Protein AF-A0A927BCU9-F1 (afdb_monomer_lite)

Structure (mmCIF, N/CA/C/O backbone):
data_AF-A0A927BCU9-F1
#
_entry.id   AF-A0A927BCU9-F1
#
loop_
_atom_site.group_PDB
_atom_site.id
_atom_site.type_symbol
_atom_site.label_atom_id
_atom_site.label_alt_id
_atom_site.label_comp_id
_atom_site.label_asym_id
_atom_site.label_entity_id
_atom_site.label_seq_id
_atom_site.pdbx_PDB_ins_code
_atom_site.Cartn_x
_atom_site.Cartn_y
_atom_site.Cartn_z
_atom_site.occupancy
_atom_site.B_iso_or_equiv
_atom_site.auth_seq_id
_atom_site.auth_comp_id
_atom_site.auth_asym_id
_atom_site.auth_atom_id
_atom_site.pdbx_PDB_model_num
ATOM 1 N N . MET A 1 1 ? -0.014 19.318 14.179 1.00 38.59 1 MET A N 1
ATOM 2 C CA . MET A 1 1 ? -0.384 18.420 13.065 1.00 38.59 1 MET A CA 1
ATOM 3 C C . MET A 1 1 ? 0.786 17.475 12.881 1.00 38.59 1 MET A C 1
ATOM 5 O O . MET A 1 1 ? 1.854 17.949 12.521 1.00 38.59 1 MET A O 1
ATOM 9 N N . GLY A 1 2 ? 0.649 16.215 13.302 1.00 42.84 2 GLY A N 1
ATOM 10 C CA . GLY A 1 2 ? 1.748 15.248 13.223 1.00 42.84 2 GLY A CA 1
ATOM 11 C C . GLY A 1 2 ? 2.141 15.015 11.767 1.00 42.84 2 GLY A C 1
ATOM 12 O O . GLY A 1 2 ? 1.270 15.028 10.897 1.00 42.84 2 GLY A O 1
ATOM 13 N N . ASN A 1 3 ? 3.435 14.844 11.498 1.00 51.56 3 ASN A N 1
ATOM 14 C CA . ASN A 1 3 ? 3.901 14.417 10.182 1.00 51.56 3 ASN A CA 1
ATOM 15 C C . ASN A 1 3 ? 3.236 13.074 9.855 1.00 51.56 3 ASN A C 1
ATOM 17 O O . ASN A 1 3 ? 3.597 12.048 10.426 1.00 51.56 3 ASN A O 1
ATOM 21 N N . LEU A 1 4 ? 2.237 13.089 8.970 1.00 67.50 4 LEU A N 1
ATOM 22 C CA . LEU A 1 4 ? 1.672 11.876 8.390 1.00 67.50 4 LEU A CA 1
ATOM 23 C C . LEU A 1 4 ? 2.765 11.224 7.542 1.00 67.50 4 LEU A C 1
ATOM 25 O O . LEU A 1 4 ? 3.082 11.712 6.457 1.00 67.50 4 LEU A O 1
ATOM 29 N N . ASN A 1 5 ? 3.360 10.155 8.064 1.00 88.38 5 ASN A N 1
ATOM 30 C CA . ASN A 1 5 ? 4.178 9.228 7.292 1.00 88.38 5 ASN A CA 1
ATOM 31 C C . ASN A 1 5 ? 3.276 8.149 6.667 1.00 88.38 5 ASN A C 1
ATOM 33 O O . ASN A 1 5 ? 2.085 8.061 6.985 1.00 88.38 5 ASN A O 1
ATOM 37 N N . LEU A 1 6 ? 3.833 7.350 5.755 1.00 91.00 6 LEU A N 1
ATOM 38 C CA . LEU A 1 6 ? 3.083 6.305 5.059 1.00 91.00 6 LEU A CA 1
ATOM 39 C C . LEU A 1 6 ? 2.424 5.324 6.044 1.00 91.00 6 LEU A C 1
ATOM 41 O O . LEU A 1 6 ? 1.253 4.995 5.875 1.00 91.00 6 LEU A O 1
ATOM 45 N N . ALA A 1 7 ? 3.133 4.940 7.110 1.00 93.31 7 ALA A N 1
ATOM 46 C CA . ALA A 1 7 ? 2.638 4.000 8.115 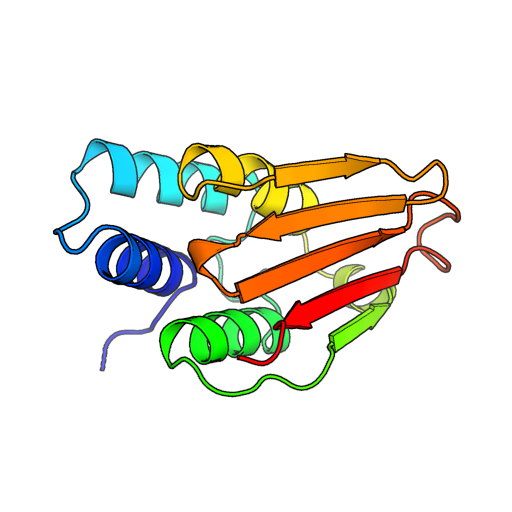1.00 93.31 7 ALA A CA 1
ATOM 47 C C . ALA A 1 7 ? 1.357 4.488 8.790 1.00 93.31 7 ALA A C 1
ATOM 49 O O . ALA A 1 7 ? 0.367 3.764 8.830 1.00 93.31 7 ALA A O 1
ATOM 50 N N . SER A 1 8 ? 1.334 5.744 9.238 1.00 92.62 8 SER A N 1
ATOM 51 C CA . SER A 1 8 ? 0.144 6.337 9.851 1.00 92.62 8 SER A CA 1
ATOM 52 C C . SER A 1 8 ? -1.055 6.337 8.900 1.00 92.62 8 SER A C 1
ATOM 54 O O . SER A 1 8 ? -2.173 6.087 9.339 1.00 92.62 8 SER A O 1
ATOM 56 N N . ILE A 1 9 ? -0.836 6.574 7.600 1.00 92.06 9 ILE A N 1
ATOM 57 C CA . ILE A 1 9 ? -1.914 6.553 6.600 1.00 92.06 9 ILE A CA 1
ATOM 58 C C . ILE A 1 9 ? -2.452 5.133 6.405 1.00 92.06 9 ILE A C 1
ATOM 60 O O . ILE A 1 9 ? -3.665 4.940 6.395 1.00 92.06 9 ILE A O 1
ATOM 64 N N . VAL A 1 10 ? -1.567 4.143 6.266 1.00 92.00 10 VAL A N 1
ATOM 65 C CA . VAL A 1 10 ? -1.952 2.737 6.066 1.00 92.00 10 VAL A CA 1
ATOM 66 C C . VAL A 1 10 ? -2.666 2.180 7.303 1.00 92.00 10 VAL A C 1
ATOM 68 O O . VAL A 1 10 ? -3.683 1.503 7.164 1.00 92.00 10 VAL A O 1
ATOM 71 N N . ILE A 1 11 ? -2.207 2.523 8.512 1.00 94.00 11 ILE A N 1
ATOM 72 C CA . ILE A 1 11 ? -2.872 2.150 9.771 1.00 94.00 11 ILE A CA 1
ATOM 73 C C . ILE A 1 11 ? -4.267 2.778 9.855 1.00 94.00 11 ILE A C 1
ATOM 75 O O . ILE A 1 11 ? -5.235 2.073 10.139 1.00 94.00 11 ILE A O 1
ATOM 79 N N . GLU A 1 12 ? -4.400 4.083 9.592 1.00 92.31 12 GLU A N 1
ATOM 80 C CA . GLU A 1 12 ? -5.710 4.750 9.620 1.00 92.31 12 GLU A CA 1
ATOM 81 C C . GLU A 1 12 ? -6.661 4.137 8.583 1.00 92.31 12 GLU A C 1
ATOM 83 O O . GLU A 1 12 ? -7.855 3.958 8.835 1.00 92.31 12 GLU A O 1
ATOM 88 N N . LEU A 1 13 ? -6.129 3.766 7.419 1.00 89.94 13 LEU A N 1
ATOM 89 C CA . LEU A 1 13 ? -6.894 3.110 6.376 1.00 89.94 13 LEU A CA 1
ATOM 90 C C . LEU A 1 13 ? -7.393 1.734 6.824 1.00 89.94 13 LEU A C 1
ATOM 92 O O . LEU A 1 13 ? -8.589 1.471 6.718 1.00 89.94 13 LEU A O 1
ATOM 96 N N . TYR A 1 14 ? -6.515 0.895 7.379 1.00 91.19 14 TYR A N 1
ATOM 97 C CA . TYR A 1 14 ? -6.890 -0.400 7.951 1.00 91.19 14 TYR A CA 1
ATOM 98 C C . TYR A 1 14 ? -8.020 -0.251 8.978 1.00 91.19 14 TYR A C 1
ATOM 100 O O . TYR A 1 14 ? -9.033 -0.946 8.899 1.00 91.19 14 TYR A O 1
ATOM 108 N N . GLN A 1 15 ? -7.888 0.709 9.897 1.00 92.00 15 GLN A N 1
ATOM 109 C CA . GLN A 1 15 ? -8.889 0.973 10.931 1.00 92.00 15 GLN A CA 1
ATOM 110 C C . GLN A 1 15 ? -10.244 1.362 10.333 1.00 92.00 15 GLN A C 1
ATOM 112 O O . GLN A 1 15 ? -11.281 0.839 10.742 1.00 92.00 15 GLN A O 1
ATOM 117 N N . LYS A 1 16 ? -10.255 2.233 9.313 1.00 88.44 16 LYS A N 1
ATOM 118 C CA . LYS A 1 16 ? -11.489 2.600 8.598 1.00 88.44 16 LYS A CA 1
ATOM 119 C C . LYS A 1 16 ? -12.126 1.416 7.877 1.00 88.44 16 LYS A C 1
ATOM 121 O O . LYS A 1 16 ? -13.350 1.375 7.779 1.00 88.44 16 LYS A O 1
ATOM 126 N N . LEU A 1 17 ? -11.323 0.485 7.363 1.00 85.38 17 LEU A N 1
ATOM 127 C CA . LEU A 1 17 ? -11.824 -0.703 6.676 1.00 85.38 17 LEU A CA 1
ATOM 128 C C . LEU A 1 17 ? -12.428 -1.729 7.630 1.00 85.38 17 LEU A C 1
ATOM 130 O O . LEU A 1 17 ? -13.488 -2.276 7.338 1.00 85.38 17 LEU A O 1
ATOM 134 N N . LYS A 1 18 ? -11.759 -2.005 8.752 1.00 88.44 18 LYS A N 1
ATOM 135 C CA . LYS A 1 18 ? -12.210 -3.014 9.719 1.00 88.44 18 LYS A CA 1
ATOM 136 C C . LYS A 1 18 ? -13.238 -2.466 10.715 1.00 88.44 18 LYS A C 1
ATOM 138 O O . LYS A 1 18 ? -13.976 -3.241 11.311 1.00 88.44 18 LYS A O 1
ATOM 143 N N . GLY A 1 19 ? -13.341 -1.141 10.851 1.00 89.00 19 GLY A N 1
ATOM 144 C CA . GLY A 1 19 ? -14.266 -0.488 11.781 1.00 89.00 19 GLY A CA 1
ATOM 145 C C . GLY A 1 19 ? -13.819 -0.565 13.243 1.00 89.00 19 GLY A C 1
ATOM 146 O O . GLY A 1 19 ? -14.632 -0.353 14.140 1.00 89.00 19 GLY A O 1
ATOM 147 N N . GLU A 1 20 ? -12.541 -0.859 13.484 1.00 90.44 20 GLU A N 1
ATOM 148 C CA . GLU A 1 20 ? -11.952 -1.045 14.810 1.00 90.44 20 GLU A CA 1
ATOM 149 C C . GLU A 1 20 ? -10.522 -0.496 14.873 1.00 90.44 20 GLU A C 1
ATOM 151 O O . GLU A 1 20 ? -9.894 -0.214 13.850 1.00 90.44 20 GLU A O 1
ATOM 156 N N . GLU A 1 21 ? -9.997 -0.324 16.088 1.00 93.31 21 GLU A N 1
ATOM 157 C CA . GLU A 1 21 ? -8.609 0.090 16.264 1.00 93.31 21 GLU A CA 1
ATOM 158 C C . GLU A 1 21 ? -7.652 -1.057 15.905 1.00 93.31 21 GLU A C 1
ATOM 160 O O . GLU A 1 21 ? -7.805 -2.182 16.371 1.00 93.31 21 GLU A O 1
ATOM 165 N N . ALA A 1 22 ? -6.620 -0.760 15.113 1.00 92.75 22 ALA A N 1
ATOM 166 C CA . ALA A 1 22 ? -5.546 -1.702 14.832 1.00 92.75 22 ALA A CA 1
ATOM 167 C C . ALA A 1 22 ? -4.831 -2.121 16.129 1.00 92.75 22 ALA A C 1
ATOM 169 O O . ALA A 1 22 ? -4.282 -1.276 16.851 1.00 92.75 22 ALA A O 1
ATOM 170 N N . GLY A 1 23 ? -4.814 -3.431 16.387 1.00 94.56 23 GLY A N 1
ATOM 171 C CA . GLY A 1 23 ? -4.015 -4.043 17.446 1.00 94.56 23 GLY A CA 1
ATOM 172 C C . GLY A 1 23 ? -2.512 -3.835 17.241 1.00 94.56 23 GLY A C 1
ATOM 173 O O . GLY A 1 23 ? -2.072 -3.392 16.177 1.00 94.56 23 GLY A O 1
ATOM 174 N N . ILE A 1 24 ? -1.727 -4.147 18.275 1.00 94.69 24 ILE A N 1
ATOM 175 C CA . ILE A 1 24 ? -0.261 -4.012 18.250 1.00 94.69 24 ILE A CA 1
ATOM 176 C C . ILE A 1 24 ? 0.325 -4.846 17.109 1.00 94.69 24 ILE A C 1
ATOM 178 O O . ILE A 1 24 ? 1.020 -4.284 16.273 1.00 94.69 24 ILE A O 1
ATOM 182 N N . ASP A 1 25 ? -0.074 -6.113 16.999 1.00 94.06 25 ASP A N 1
ATOM 183 C CA . ASP A 1 25 ? 0.422 -7.042 15.977 1.00 94.06 25 ASP A CA 1
ATOM 184 C C . ASP A 1 25 ? 0.233 -6.499 14.549 1.00 94.06 25 ASP A C 1
ATOM 186 O O . ASP A 1 25 ? 1.145 -6.540 13.730 1.00 94.06 25 ASP A O 1
ATOM 190 N N . ILE A 1 26 ? -0.931 -5.904 14.258 1.00 94.81 26 ILE A N 1
ATOM 191 C CA . ILE A 1 26 ? -1.214 -5.303 12.945 1.00 94.81 26 ILE A CA 1
ATOM 192 C C . ILE A 1 26 ? -0.344 -4.069 12.700 1.00 94.81 26 ILE A C 1
ATOM 194 O O . ILE A 1 26 ? 0.168 -3.882 11.597 1.00 94.81 26 ILE A O 1
ATOM 198 N N . LYS A 1 27 ? -0.184 -3.208 13.712 1.00 94.94 27 LYS A N 1
ATOM 199 C CA . LYS A 1 27 ? 0.676 -2.023 13.606 1.00 94.94 27 LYS A CA 1
ATOM 200 C C . LYS A 1 27 ? 2.122 -2.451 13.340 1.00 94.94 27 LYS A C 1
ATOM 202 O O . LYS A 1 27 ? 2.737 -1.895 12.437 1.00 94.94 27 LYS A O 1
ATOM 207 N N . GLU A 1 28 ? 2.628 -3.444 14.070 1.00 95.50 28 GLU A N 1
ATOM 208 C CA . GLU A 1 28 ? 3.968 -4.013 13.883 1.00 95.50 28 GLU A CA 1
ATOM 209 C C . GLU A 1 28 ? 4.137 -4.596 12.478 1.00 95.50 28 GLU A C 1
ATOM 211 O O . GLU A 1 28 ? 5.059 -4.185 11.780 1.00 95.50 28 GLU A O 1
ATOM 216 N N . SER A 1 29 ? 3.195 -5.416 11.996 1.00 95.31 29 SER A N 1
ATOM 217 C CA . SER A 1 29 ? 3.235 -5.935 10.620 1.00 95.31 29 SER A CA 1
ATOM 218 C C . SER A 1 29 ? 3.271 -4.816 9.572 1.00 95.31 29 SER A C 1
ATOM 220 O O . SER A 1 29 ? 4.045 -4.882 8.623 1.00 95.31 29 SER A O 1
ATOM 222 N N . ILE A 1 30 ? 2.479 -3.748 9.736 1.00 94.56 30 ILE A N 1
ATOM 223 C CA . ILE A 1 30 ? 2.507 -2.604 8.807 1.00 94.56 30 ILE A CA 1
ATOM 224 C C . ILE A 1 30 ? 3.872 -1.899 8.834 1.00 94.56 30 ILE A C 1
ATOM 226 O O . ILE A 1 30 ? 4.368 -1.501 7.779 1.00 94.56 30 ILE A O 1
ATOM 230 N N . TYR A 1 31 ? 4.482 -1.727 10.010 1.00 95.19 31 TYR A N 1
ATOM 231 C CA . TYR A 1 31 ? 5.816 -1.130 10.118 1.00 95.19 31 TYR A CA 1
ATOM 232 C C . TYR A 1 31 ? 6.888 -2.005 9.466 1.00 95.19 31 TYR A C 1
ATOM 234 O O . TYR A 1 31 ? 7.681 -1.478 8.688 1.00 95.19 31 TYR A O 1
ATOM 242 N N . GLU A 1 32 ? 6.873 -3.315 9.719 1.00 94.81 32 GLU A N 1
ATOM 243 C CA . GLU A 1 32 ? 7.810 -4.275 9.127 1.00 94.81 32 GLU A CA 1
ATOM 244 C C . GLU A 1 32 ? 7.725 -4.280 7.598 1.00 94.81 32 GLU A C 1
ATOM 246 O O . GLU A 1 32 ? 8.752 -4.213 6.927 1.00 94.81 32 GLU A O 1
ATOM 251 N N . ILE A 1 33 ? 6.511 -4.271 7.040 1.00 93.56 33 ILE A N 1
ATOM 252 C CA . ILE A 1 33 ? 6.296 -4.181 5.589 1.00 93.56 33 ILE A CA 1
ATOM 253 C C . ILE A 1 33 ? 6.863 -2.862 5.044 1.00 93.56 33 ILE A C 1
ATOM 255 O O . ILE A 1 33 ? 7.532 -2.833 4.015 1.00 93.56 33 ILE A O 1
ATOM 259 N N . ILE A 1 34 ? 6.625 -1.735 5.714 1.00 93.19 34 ILE A N 1
ATOM 260 C CA . ILE A 1 34 ? 7.118 -0.432 5.243 1.00 93.19 34 ILE A CA 1
ATOM 261 C C . ILE A 1 34 ? 8.648 -0.359 5.278 1.00 93.19 34 ILE A C 1
ATOM 263 O O . ILE A 1 34 ? 9.254 0.099 4.308 1.00 93.19 34 ILE A O 1
ATOM 267 N N . GLU A 1 35 ? 9.267 -0.816 6.363 1.00 92.75 35 GLU A N 1
ATOM 268 C CA . GLU A 1 35 ? 10.723 -0.839 6.519 1.00 92.75 35 GLU A CA 1
ATOM 269 C C . GLU A 1 35 ? 11.377 -1.832 5.550 1.00 92.75 35 GLU A C 1
ATOM 271 O O . GLU A 1 35 ? 12.334 -1.478 4.860 1.00 92.75 35 GLU A O 1
ATOM 276 N N . GLY A 1 36 ? 10.813 -3.037 5.414 1.00 90.75 36 GLY A N 1
ATOM 277 C CA . GLY A 1 36 ? 11.291 -4.077 4.498 1.00 90.75 36 GLY A CA 1
ATOM 278 C C . GLY A 1 36 ? 11.317 -3.635 3.033 1.00 90.75 36 GLY A C 1
ATOM 279 O O . GLY A 1 36 ? 12.137 -4.117 2.254 1.00 90.75 36 GLY A O 1
ATOM 280 N N . ASN A 1 37 ? 10.486 -2.650 2.680 1.00 88.38 37 ASN A N 1
ATOM 281 C CA . ASN A 1 37 ? 10.413 -2.052 1.348 1.00 88.38 37 ASN A CA 1
ATOM 282 C C . ASN A 1 37 ? 11.068 -0.663 1.251 1.00 88.38 37 ASN A C 1
ATOM 284 O O . ASN A 1 37 ? 10.878 0.035 0.252 1.00 88.38 37 ASN A O 1
ATOM 288 N N . ALA A 1 38 ? 11.832 -0.255 2.271 1.00 90.62 38 ALA A N 1
ATOM 289 C CA . ALA A 1 38 ? 12.531 1.027 2.372 1.00 90.62 38 ALA A CA 1
ATOM 290 C C . ALA A 1 38 ? 11.623 2.266 2.232 1.00 90.62 38 ALA A C 1
ATOM 292 O O . ALA A 1 38 ? 12.063 3.303 1.736 1.00 90.62 38 ALA A O 1
ATOM 293 N N . LEU A 1 39 ? 10.361 2.184 2.659 1.00 90.00 39 LEU A N 1
ATOM 294 C CA . LEU A 1 39 ? 9.361 3.263 2.597 1.00 90.00 39 LEU A CA 1
ATOM 295 C C . LEU A 1 39 ? 9.170 3.997 3.942 1.00 90.00 39 LEU A C 1
ATOM 297 O O . LEU A 1 39 ? 8.270 4.827 4.088 1.00 90.00 39 LEU A O 1
ATOM 301 N N . ASP A 1 40 ? 9.997 3.693 4.937 1.00 90.12 40 ASP A N 1
ATOM 302 C CA . ASP A 1 40 ? 9.996 4.279 6.281 1.00 90.12 40 ASP A CA 1
ATOM 303 C C . ASP A 1 40 ? 10.599 5.697 6.303 1.00 90.12 40 ASP A C 1
ATOM 305 O O . ASP A 1 40 ? 10.160 6.568 7.064 1.00 90.12 40 ASP A O 1
ATOM 309 N N . LEU A 1 41 ? 11.561 5.964 5.413 1.00 87.06 41 LEU A N 1
ATOM 310 C CA . LEU A 1 41 ? 12.196 7.271 5.261 1.00 87.06 41 LEU A CA 1
ATOM 311 C C . LEU A 1 41 ? 11.464 8.145 4.229 1.00 87.06 41 LEU A C 1
ATOM 313 O O . LEU A 1 41 ? 11.323 7.737 3.076 1.00 87.06 41 LEU A O 1
ATOM 317 N N . PRO A 1 42 ? 11.112 9.409 4.553 1.00 84.94 42 PRO A N 1
ATOM 318 C CA . PRO A 1 42 ? 10.395 10.297 3.631 1.00 84.94 42 PRO A CA 1
ATOM 319 C C . PRO A 1 42 ? 11.063 10.502 2.265 1.00 84.94 42 PRO A C 1
ATOM 321 O O . PRO A 1 42 ? 10.370 10.743 1.284 1.00 84.94 42 PRO A O 1
ATOM 324 N N . ILE A 1 43 ? 12.395 10.409 2.187 1.00 84.3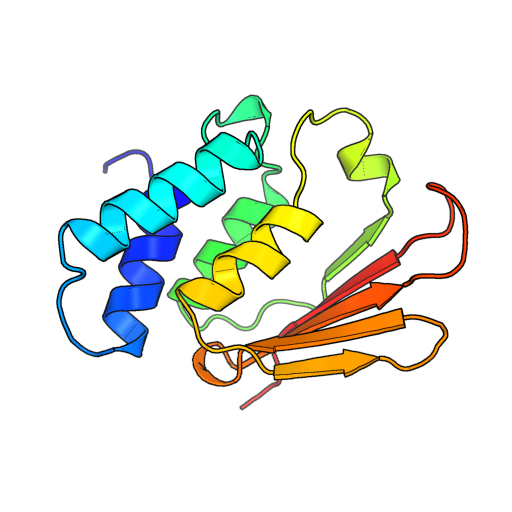1 43 ILE A N 1
ATOM 325 C CA . ILE A 1 43 ? 13.144 10.559 0.929 1.00 84.31 43 ILE A CA 1
ATOM 326 C C . ILE A 1 43 ? 12.884 9.419 -0.063 1.00 84.31 43 ILE A C 1
ATOM 328 O O . ILE A 1 43 ? 12.992 9.620 -1.270 1.00 84.31 43 ILE A O 1
ATOM 332 N N . ASN A 1 44 ? 12.517 8.241 0.440 1.00 85.31 44 ASN A N 1
ATOM 333 C CA . ASN A 1 44 ? 12.246 7.066 -0.375 1.00 85.31 44 ASN A CA 1
ATOM 334 C C . ASN A 1 44 ? 10.780 6.975 -0.799 1.00 85.31 44 ASN A C 1
ATOM 336 O O . ASN A 1 44 ? 10.452 6.155 -1.650 1.00 85.31 44 ASN A O 1
ATOM 340 N N . VAL A 1 45 ? 9.901 7.805 -0.227 1.00 85.19 45 VAL A N 1
ATOM 341 C CA . VAL A 1 45 ? 8.475 7.808 -0.545 1.00 85.19 45 VAL A CA 1
ATOM 342 C C . VAL A 1 45 ? 8.183 8.927 -1.546 1.00 85.19 45 VAL A C 1
ATOM 344 O O . VAL A 1 45 ? 8.210 10.104 -1.175 1.00 85.19 45 VAL A O 1
ATOM 347 N N . PRO A 1 46 ? 7.869 8.612 -2.815 1.00 80.25 46 PRO A N 1
ATOM 348 C CA . PRO A 1 46 ? 7.547 9.643 -3.788 1.00 80.25 46 PRO A CA 1
ATOM 349 C C . PRO A 1 46 ? 6.325 10.470 -3.348 1.00 80.25 46 PRO A C 1
ATOM 351 O O . PRO A 1 46 ? 5.347 9.895 -2.856 1.00 80.25 46 PRO A O 1
ATOM 354 N N . PRO A 1 47 ? 6.302 11.799 -3.579 1.00 82.25 47 PRO A N 1
ATOM 355 C CA . PRO A 1 47 ? 5.160 12.639 -3.209 1.00 82.25 47 PRO A CA 1
ATOM 356 C C . PRO A 1 47 ? 3.828 12.145 -3.785 1.00 82.25 47 PRO A C 1
ATOM 358 O O . PRO A 1 47 ? 2.825 12.106 -3.075 1.00 82.25 47 PRO A O 1
ATOM 361 N N . TRP A 1 48 ? 3.832 11.675 -5.038 1.00 78.00 48 TRP A N 1
ATOM 362 C CA . TRP A 1 48 ? 2.638 11.125 -5.685 1.00 78.00 48 TRP A CA 1
ATOM 363 C C . TRP A 1 48 ? 2.092 9.892 -4.957 1.00 78.00 48 TRP A C 1
ATOM 365 O O . TRP A 1 48 ? 0.881 9.692 -4.925 1.00 78.00 48 TRP A O 1
ATOM 375 N N . PHE A 1 49 ? 2.964 9.074 -4.360 1.00 81.31 49 PHE A N 1
ATOM 376 C CA . PHE A 1 49 ? 2.574 7.856 -3.657 1.00 81.31 49 PHE A CA 1
ATOM 377 C C . PHE A 1 49 ? 1.923 8.201 -2.318 1.00 81.31 49 PHE A C 1
ATOM 379 O O . PHE A 1 49 ? 0.868 7.667 -1.981 1.00 81.31 49 PHE A O 1
ATOM 386 N N . MET A 1 50 ? 2.478 9.183 -1.603 1.00 85.19 50 MET A N 1
ATOM 387 C CA . MET A 1 50 ? 1.836 9.740 -0.409 1.00 85.19 50 MET A CA 1
ATOM 388 C C . MET A 1 50 ? 0.468 10.346 -0.724 1.00 85.19 50 MET A C 1
ATOM 390 O O . MET A 1 50 ? -0.499 10.095 -0.005 1.00 85.19 50 MET A O 1
ATOM 394 N N . ASP A 1 51 ? 0.367 11.140 -1.789 1.00 80.62 51 ASP A N 1
ATOM 395 C CA . ASP A 1 51 ? -0.893 11.775 -2.181 1.00 80.62 51 ASP A CA 1
ATOM 396 C C . ASP A 1 51 ? -1.931 10.747 -2.636 1.00 80.62 51 ASP A C 1
ATOM 398 O O . ASP A 1 51 ? -3.114 10.876 -2.320 1.00 80.62 51 ASP A O 1
ATOM 402 N N . PHE A 1 52 ? -1.495 9.685 -3.310 1.00 79.50 52 PHE A N 1
ATOM 403 C CA . PHE A 1 52 ? -2.333 8.549 -3.660 1.00 79.50 52 PHE A CA 1
ATOM 404 C C . PHE A 1 52 ? -2.971 7.904 -2.417 1.00 79.50 52 PHE A C 1
ATOM 406 O O . PHE A 1 52 ? -4.199 7.836 -2.334 1.00 79.50 52 PHE A O 1
ATOM 413 N N . TRP A 1 53 ? -2.175 7.531 -1.410 1.00 85.19 53 TRP A N 1
ATOM 414 C CA . TRP A 1 53 ? -2.695 6.931 -0.175 1.00 85.19 53 TRP A CA 1
ATOM 415 C C . TRP A 1 53 ? -3.582 7.884 0.631 1.00 85.19 53 TRP A C 1
ATOM 417 O O . TRP A 1 53 ? -4.617 7.472 1.156 1.00 85.19 53 TRP A O 1
ATOM 427 N N . LYS A 1 54 ? -3.247 9.180 0.684 1.00 84.38 54 LYS A N 1
ATOM 428 C CA . LYS A 1 54 ? -4.119 10.195 1.301 1.00 84.38 54 LYS A CA 1
ATOM 429 C C . LYS A 1 54 ? -5.462 10.299 0.590 1.00 84.38 54 LYS A C 1
ATOM 431 O O . LYS A 1 54 ? -6.489 10.461 1.244 1.00 84.38 54 LYS A O 1
ATOM 436 N N . ASN A 1 55 ? -5.476 10.239 -0.737 1.00 78.50 55 ASN A N 1
ATOM 437 C CA . ASN A 1 55 ? -6.720 10.313 -1.490 1.00 78.50 55 ASN A CA 1
ATOM 438 C C . ASN A 1 55 ? -7.588 9.072 -1.268 1.00 78.50 55 ASN A C 1
ATOM 440 O O . ASN A 1 55 ? -8.791 9.232 -1.073 1.00 78.50 55 ASN A O 1
ATOM 444 N N . ILE A 1 56 ? -6.990 7.877 -1.185 1.00 78.50 56 ILE A N 1
ATOM 445 C CA . ILE A 1 56 ? -7.699 6.657 -0.767 1.00 78.50 56 ILE A CA 1
ATOM 446 C C . ILE A 1 56 ? -8.309 6.841 0.621 1.00 78.50 56 ILE A C 1
ATOM 448 O O . ILE A 1 56 ? -9.510 6.646 0.804 1.00 78.50 56 ILE A O 1
ATOM 452 N N . LEU A 1 57 ? -7.498 7.264 1.593 1.00 83.25 57 LEU A N 1
ATOM 453 C CA . LEU A 1 57 ? -7.927 7.453 2.977 1.00 83.25 57 LEU A CA 1
ATOM 454 C C . LEU A 1 57 ? -9.095 8.444 3.111 1.00 83.25 57 LEU A C 1
ATOM 456 O O . LEU A 1 57 ? -9.955 8.283 3.984 1.00 83.25 57 LEU A O 1
ATOM 460 N N . ASN A 1 58 ? -9.126 9.456 2.243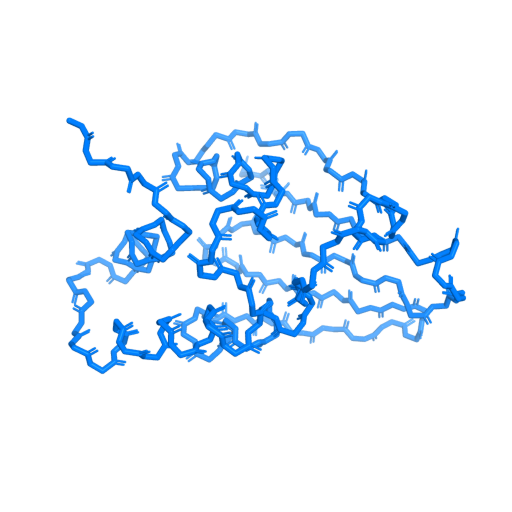 1.00 80.00 58 ASN A N 1
ATOM 461 C CA . ASN A 1 58 ? -10.166 10.478 2.189 1.00 80.00 58 ASN A CA 1
ATOM 462 C C . ASN A 1 58 ? -11.328 10.129 1.244 1.00 80.00 58 ASN A C 1
ATOM 464 O O . ASN A 1 58 ? -12.251 10.928 1.119 1.00 80.00 58 ASN A O 1
ATOM 468 N N . LYS A 1 59 ? -11.306 8.958 0.589 1.00 70.62 59 LYS A N 1
ATOM 469 C CA . LYS A 1 59 ? -12.268 8.554 -0.454 1.00 70.62 59 LYS A CA 1
ATOM 470 C C . LYS A 1 59 ? -12.413 9.589 -1.579 1.00 70.62 59 LYS A C 1
ATOM 472 O O . LYS A 1 59 ? -13.476 9.725 -2.183 1.00 70.62 59 LYS A O 1
ATOM 477 N N . ASN A 1 60 ? -11.345 10.326 -1.864 1.00 63.66 60 ASN A N 1
ATOM 478 C CA . ASN A 1 60 ? -11.314 11.272 -2.968 1.00 63.66 60 ASN A CA 1
ATOM 479 C C . ASN A 1 60 ? -11.099 10.515 -4.277 1.00 63.66 60 ASN A C 1
ATOM 481 O O . ASN A 1 60 ? -10.270 9.607 -4.349 1.00 63.66 60 ASN A O 1
ATOM 485 N N . THR A 1 61 ? -11.791 10.929 -5.339 1.00 55.41 61 THR A N 1
ATOM 486 C CA . THR A 1 61 ? -11.523 10.415 -6.683 1.00 55.41 61 THR A CA 1
ATOM 487 C C . THR A 1 61 ? -10.079 10.744 -7.065 1.00 55.41 61 THR A C 1
ATOM 489 O O . THR A 1 61 ? -9.725 11.908 -7.251 1.00 55.41 61 THR A O 1
ATOM 492 N N . THR A 1 62 ? -9.227 9.729 -7.195 1.00 52.09 62 THR A N 1
ATOM 493 C CA . THR A 1 62 ? -7.900 9.901 -7.790 1.00 52.09 62 THR A CA 1
ATOM 494 C C . THR A 1 62 ? -8.008 9.746 -9.292 1.00 52.09 62 THR A C 1
ATOM 496 O O . THR A 1 62 ? -8.597 8.779 -9.782 1.00 52.09 62 THR A O 1
ATOM 499 N N . ASN A 1 63 ? -7.368 10.643 -10.037 1.00 49.91 63 ASN A N 1
ATOM 500 C CA . ASN A 1 63 ? -7.128 10.404 -11.453 1.00 49.91 63 ASN A CA 1
ATOM 501 C C . ASN A 1 63 ? -6.356 9.093 -11.630 1.00 49.91 63 ASN A C 1
ATOM 503 O O . ASN A 1 63 ? -5.535 8.731 -10.791 1.00 49.91 63 ASN A O 1
ATOM 507 N N . LYS A 1 64 ? -6.603 8.395 -12.742 1.00 53.47 64 LYS A N 1
ATOM 508 C CA . LYS A 1 64 ? -5.789 7.251 -13.162 1.00 53.47 64 LYS A CA 1
ATOM 509 C C . LYS A 1 64 ? -4.315 7.665 -13.146 1.00 53.47 64 LYS A C 1
ATOM 511 O O . LYS A 1 64 ? -3.927 8.544 -13.916 1.00 53.47 64 LYS A O 1
ATOM 516 N N . ILE A 1 65 ? -3.515 7.015 -12.307 1.00 57.72 65 ILE A N 1
ATOM 517 C CA . ILE A 1 65 ? -2.076 7.256 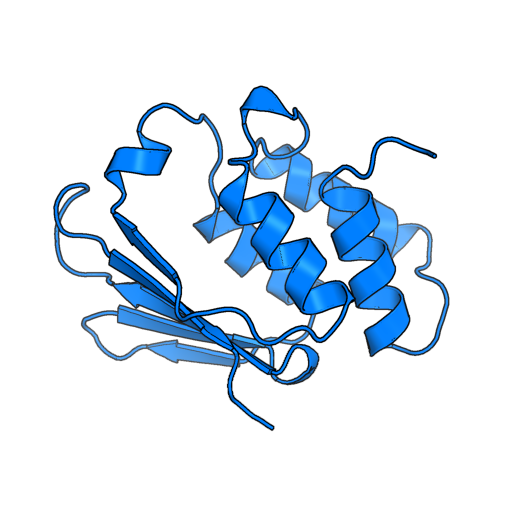-12.239 1.00 57.72 65 ILE A CA 1
ATOM 518 C C . ILE A 1 65 ? -1.414 6.233 -13.157 1.00 57.72 65 ILE A C 1
ATOM 520 O O . ILE A 1 65 ? -1.492 5.027 -12.922 1.00 57.72 65 ILE A O 1
ATOM 524 N N . ASN A 1 66 ? -0.813 6.723 -14.241 1.00 54.22 66 ASN A N 1
ATOM 525 C CA . ASN A 1 66 ? 0.143 5.957 -15.031 1.00 54.22 66 ASN A CA 1
ATOM 526 C C . ASN A 1 66 ? 1.525 6.413 -14.583 1.00 54.22 66 ASN A C 1
ATOM 528 O O . ASN A 1 66 ? 1.848 7.580 -14.800 1.00 54.22 66 ASN A O 1
ATOM 532 N N . PHE A 1 67 ? 2.324 5.529 -13.998 1.00 58.94 67 PHE A N 1
ATOM 533 C CA . PHE A 1 67 ? 3.705 5.868 -13.676 1.00 58.94 67 PHE A CA 1
ATOM 534 C C . PHE A 1 67 ? 4.666 5.005 -14.501 1.00 58.94 67 PHE A C 1
ATOM 536 O O . PHE A 1 67 ? 4.433 3.818 -14.755 1.00 58.94 67 PHE A O 1
ATOM 543 N N . LEU A 1 68 ? 5.724 5.659 -14.973 1.00 51.66 68 LEU A N 1
ATOM 544 C CA . LEU A 1 68 ? 6.850 5.047 -15.662 1.00 51.66 68 LEU A CA 1
ATOM 545 C C . LEU A 1 68 ? 7.905 4.697 -14.617 1.00 51.66 68 LEU A C 1
ATOM 547 O O . LEU A 1 68 ? 8.344 5.593 -13.901 1.00 51.66 68 LEU A O 1
ATOM 551 N N . SER A 1 69 ? 8.382 3.452 -14.590 1.00 52.97 69 SER A N 1
ATOM 552 C CA . SER A 1 69 ? 9.514 2.981 -13.759 1.00 52.97 69 SER A CA 1
ATOM 553 C C . SER A 1 69 ? 10.668 3.986 -13.557 1.00 52.97 69 SER A C 1
ATOM 555 O O . SER A 1 69 ? 11.300 3.989 -12.507 1.00 52.97 69 SER A O 1
ATOM 557 N N . LYS A 1 70 ? 10.928 4.862 -14.544 1.00 50.59 70 LYS A N 1
ATOM 558 C CA . LYS A 1 70 ? 11.932 5.934 -14.526 1.00 50.59 70 LYS A CA 1
ATOM 559 C C . LYS A 1 70 ? 11.801 6.884 -13.335 1.00 50.59 70 LYS A C 1
ATOM 561 O O . LYS A 1 70 ? 12.811 7.428 -12.906 1.00 50.59 70 LYS A O 1
ATOM 566 N N . GLU A 1 71 ? 10.601 7.063 -12.791 1.00 54.84 71 GLU A N 1
ATOM 567 C CA . GLU A 1 71 ? 10.367 7.896 -11.604 1.00 54.84 71 GLU A CA 1
ATOM 568 C C . GLU A 1 71 ? 10.782 7.205 -10.292 1.00 54.84 71 GLU A C 1
ATOM 570 O O . GLU A 1 71 ? 10.988 7.892 -9.296 1.00 54.84 71 GLU A O 1
ATOM 575 N N . LEU A 1 72 ? 10.979 5.877 -10.299 1.00 56.34 72 LEU A N 1
ATOM 576 C CA . LEU A 1 72 ? 11.518 5.098 -9.171 1.00 56.34 72 LEU A CA 1
ATOM 577 C C . LEU A 1 72 ? 13.015 4.800 -9.289 1.00 56.34 72 LEU A C 1
ATOM 579 O O . LEU A 1 72 ? 13.610 4.285 -8.351 1.00 56.34 72 LEU A O 1
ATOM 583 N N . VAL A 1 73 ? 13.658 5.152 -10.409 1.00 53.25 73 VAL A N 1
ATOM 584 C CA . VAL A 1 73 ? 15.087 4.857 -10.650 1.00 53.25 73 VAL A CA 1
ATOM 585 C C . VAL A 1 73 ? 16.010 5.498 -9.602 1.00 53.25 73 VAL A C 1
ATOM 587 O O . VAL A 1 73 ? 17.136 5.046 -9.425 1.00 53.25 73 VAL A O 1
ATOM 590 N N . ASN A 1 74 ? 15.528 6.512 -8.878 1.00 56.28 74 ASN A N 1
ATOM 591 C CA . ASN A 1 74 ? 16.289 7.216 -7.848 1.00 56.28 74 ASN A CA 1
ATOM 592 C C . ASN A 1 74 ? 15.796 6.948 -6.414 1.00 56.28 74 ASN A C 1
ATOM 594 O O . ASN A 1 74 ? 16.254 7.623 -5.494 1.00 56.28 74 ASN A O 1
ATOM 598 N N . THR A 1 75 ? 14.869 6.009 -6.208 1.00 61.97 75 THR A N 1
ATOM 599 C CA . THR A 1 75 ? 14.404 5.620 -4.868 1.00 61.97 75 THR A CA 1
ATOM 600 C C . THR A 1 75 ? 14.876 4.210 -4.550 1.00 61.97 75 THR A C 1
ATOM 602 O O . THR A 1 75 ? 14.712 3.319 -5.375 1.00 61.97 75 THR A O 1
ATOM 605 N N . ASN A 1 76 ? 15.378 3.977 -3.335 1.00 73.19 76 ASN A N 1
ATOM 606 C CA . ASN A 1 76 ? 15.666 2.618 -2.851 1.00 73.19 76 ASN A CA 1
ATOM 607 C C . ASN A 1 76 ? 14.387 1.826 -2.499 1.00 73.19 76 ASN A C 1
ATOM 609 O O . ASN A 1 76 ? 14.489 0.721 -1.978 1.00 73.19 76 ASN A O 1
ATOM 613 N N . ALA A 1 77 ? 13.204 2.401 -2.735 1.00 78.06 77 ALA A N 1
ATOM 614 C CA . ALA A 1 77 ? 11.920 1.822 -2.374 1.00 78.06 77 ALA A CA 1
ATOM 615 C C . ALA A 1 77 ? 11.451 0.748 -3.362 1.00 78.06 77 ALA A C 1
ATOM 617 O O . ALA A 1 77 ? 11.477 0.963 -4.577 1.00 78.06 77 ALA A O 1
ATOM 618 N N . ASP A 1 78 ? 10.911 -0.347 -2.826 1.00 81.94 78 ASP A N 1
ATOM 619 C CA . ASP A 1 78 ? 10.214 -1.373 -3.602 1.00 81.94 78 ASP A CA 1
ATOM 620 C C . ASP A 1 78 ? 8.697 -1.262 -3.401 1.00 81.94 78 ASP A C 1
ATOM 622 O O . ASP A 1 78 ? 8.087 -1.880 -2.531 1.00 81.94 78 ASP A O 1
ATOM 626 N N . ILE A 1 79 ? 8.060 -0.427 -4.225 1.00 79.75 79 ILE A N 1
ATOM 627 C CA . ILE A 1 79 ? 6.610 -0.198 -4.155 1.00 79.75 79 ILE A CA 1
ATOM 628 C C . ILE A 1 79 ? 5.814 -1.468 -4.497 1.00 79.75 79 ILE A C 1
ATOM 630 O O . ILE A 1 79 ? 4.684 -1.626 -4.039 1.00 79.75 79 ILE A O 1
ATOM 634 N N . ILE A 1 80 ? 6.367 -2.371 -5.307 1.00 76.00 80 ILE A N 1
ATOM 635 C CA . ILE A 1 80 ? 5.635 -3.550 -5.778 1.00 76.00 80 ILE A CA 1
ATOM 636 C C . ILE A 1 80 ? 5.629 -4.626 -4.724 1.00 76.00 80 ILE A C 1
ATOM 638 O O . ILE A 1 80 ? 4.560 -5.154 -4.412 1.00 76.00 80 ILE A O 1
ATOM 642 N N . ASN A 1 81 ? 6.793 -4.889 -4.143 1.00 79.94 81 ASN A N 1
ATOM 643 C CA . ASN A 1 81 ? 6.885 -5.792 -3.018 1.00 79.94 81 ASN A CA 1
ATOM 644 C C . ASN A 1 81 ? 6.086 -5.247 -1.821 1.00 79.94 81 ASN A C 1
ATOM 646 O O . ASN A 1 81 ? 5.314 -5.997 -1.233 1.00 79.94 81 ASN A O 1
ATOM 650 N N . PHE A 1 82 ? 6.087 -3.928 -1.587 1.00 85.62 82 PHE A N 1
ATOM 651 C CA . PHE A 1 82 ? 5.199 -3.303 -0.601 1.00 85.62 82 PHE A CA 1
ATOM 652 C C . PHE A 1 82 ? 3.714 -3.606 -0.845 1.00 85.62 82 PHE A C 1
ATOM 654 O O . PHE A 1 82 ? 3.008 -4.014 0.072 1.00 85.62 82 PHE A O 1
ATOM 661 N N . LEU A 1 83 ? 3.209 -3.410 -2.069 1.00 82.56 83 LEU A N 1
ATOM 662 C CA . LEU A 1 83 ? 1.797 -3.668 -2.380 1.00 82.56 83 LEU A CA 1
ATOM 663 C C . LEU A 1 83 ? 1.440 -5.156 -2.274 1.00 82.56 83 LEU A C 1
ATOM 665 O O . LEU A 1 83 ? 0.326 -5.483 -1.866 1.00 82.56 83 LEU A O 1
ATOM 669 N N . ALA A 1 84 ? 2.369 -6.045 -2.629 1.00 79.31 84 ALA A N 1
ATOM 670 C CA . ALA A 1 84 ? 2.193 -7.484 -2.492 1.00 79.31 84 ALA A CA 1
ATOM 671 C C . ALA A 1 84 ? 2.170 -7.919 -1.018 1.00 79.31 84 ALA A C 1
ATOM 673 O O . ALA A 1 84 ? 1.310 -8.700 -0.623 1.00 79.31 84 ALA A O 1
ATOM 674 N N . GLU A 1 85 ? 3.066 -7.389 -0.189 1.00 86.38 85 GLU A N 1
ATOM 675 C CA . GLU A 1 85 ? 3.127 -7.699 1.241 1.00 86.38 85 GLU A CA 1
ATOM 676 C C . GLU A 1 85 ? 1.963 -7.080 2.017 1.00 86.38 85 GLU A C 1
ATOM 678 O O . GLU A 1 85 ? 1.426 -7.711 2.929 1.00 86.38 85 GLU A O 1
ATOM 683 N N . LEU A 1 86 ? 1.489 -5.897 1.612 1.00 85.25 86 LEU A N 1
ATOM 684 C CA . LEU A 1 86 ? 0.317 -5.248 2.205 1.00 85.25 86 LEU A CA 1
ATOM 685 C C . LEU A 1 86 ? -0.952 -6.112 2.106 1.00 85.25 86 LEU A C 1
ATOM 687 O O . LEU A 1 86 ? -1.843 -5.979 2.945 1.00 85.25 86 LEU A O 1
ATOM 691 N N . ALA A 1 87 ? -1.012 -7.036 1.140 1.00 82.94 87 ALA A N 1
ATOM 692 C CA . ALA A 1 87 ? -2.078 -8.033 1.007 1.00 82.94 87 ALA A CA 1
ATOM 693 C C . ALA A 1 87 ? -2.281 -8.889 2.267 1.00 82.94 87 ALA A C 1
ATOM 695 O O . ALA A 1 87 ? -3.370 -9.404 2.500 1.00 82.94 87 ALA A O 1
ATOM 696 N N . SER A 1 88 ? -1.226 -9.062 3.072 1.00 85.31 88 SER A N 1
ATOM 697 C CA . SER A 1 88 ? -1.283 -9.814 4.330 1.00 85.31 88 SER A CA 1
ATOM 698 C C . SER A 1 88 ? -2.079 -9.096 5.425 1.00 85.31 88 SER A C 1
ATOM 700 O O . SER A 1 88 ? -2.528 -9.733 6.375 1.00 85.31 88 SER A O 1
ATOM 702 N N . VAL A 1 89 ? -2.273 -7.781 5.282 1.00 87.06 89 VAL A N 1
ATOM 703 C CA . VAL A 1 89 ? -2.967 -6.923 6.252 1.00 87.06 89 VAL A CA 1
ATOM 704 C C . VAL A 1 89 ? -4.300 -6.416 5.698 1.00 87.06 89 VAL A C 1
ATOM 706 O O . VAL A 1 89 ? -5.290 -6.318 6.425 1.00 87.06 89 VAL A O 1
ATOM 709 N N . ILE A 1 90 ? -4.343 -6.083 4.407 1.00 83.94 90 ILE A N 1
ATOM 710 C CA . ILE A 1 90 ? -5.547 -5.641 3.706 1.00 83.94 90 ILE A CA 1
ATOM 711 C C . ILE A 1 90 ? -5.872 -6.664 2.625 1.00 83.94 90 ILE A C 1
ATOM 713 O O . ILE A 1 90 ? -5.114 -6.807 1.669 1.00 83.94 90 ILE A O 1
ATOM 717 N N . ASP A 1 91 ? -7.029 -7.317 2.767 1.00 81.75 91 ASP A N 1
ATOM 718 C CA . ASP A 1 91 ? -7.496 -8.346 1.838 1.00 81.75 91 ASP A CA 1
ATOM 719 C C . ASP A 1 91 ? -7.441 -7.853 0.381 1.00 81.75 91 ASP A C 1
ATOM 721 O O . ASP A 1 91 ? -7.972 -6.789 0.032 1.00 81.75 91 ASP A O 1
ATOM 725 N N . MET A 1 92 ? -6.791 -8.647 -0.469 1.00 81.69 92 MET A N 1
ATOM 726 C CA . MET A 1 92 ? -6.556 -8.349 -1.876 1.00 81.69 92 MET A CA 1
ATOM 727 C C . MET A 1 92 ? -6.717 -9.611 -2.722 1.00 81.69 92 MET A C 1
ATOM 729 O O . MET A 1 92 ? -6.243 -10.687 -2.362 1.00 81.69 92 MET A O 1
ATOM 733 N N . ASN A 1 93 ? -7.362 -9.456 -3.876 1.00 78.94 93 ASN A N 1
ATOM 734 C CA . ASN A 1 93 ? -7.465 -10.487 -4.899 1.00 78.94 93 ASN A CA 1
ATOM 735 C C . ASN A 1 93 ? -6.400 -10.267 -5.979 1.00 78.94 93 ASN A C 1
ATOM 737 O O . ASN A 1 93 ? -6.180 -9.142 -6.427 1.00 78.94 93 ASN A O 1
ATOM 741 N N . TYR A 1 94 ? -5.771 -11.348 -6.432 1.00 77.44 94 TYR A N 1
ATOM 742 C CA . TYR A 1 94 ? -4.733 -11.331 -7.463 1.00 77.44 94 TYR A CA 1
ATOM 743 C C . TYR A 1 94 ? -5.200 -12.064 -8.724 1.00 77.44 94 TYR A C 1
ATOM 745 O O . TYR A 1 94 ? -5.720 -13.178 -8.648 1.00 77.44 94 TYR A O 1
ATOM 753 N N . GLU A 1 95 ? -4.948 -11.470 -9.892 1.00 77.88 95 GLU A N 1
ATOM 754 C CA . GLU A 1 95 ? -5.161 -12.098 -11.196 1.00 77.88 95 GLU A CA 1
ATOM 755 C C . GLU A 1 95 ? -3.958 -11.893 -12.119 1.00 77.88 95 GLU A C 1
ATOM 757 O O . GLU A 1 95 ? -3.495 -10.771 -12.330 1.00 77.88 95 GLU A O 1
ATOM 762 N N . ASN A 1 96 ? -3.475 -12.985 -12.713 1.00 75.00 96 ASN A N 1
ATOM 763 C CA . ASN A 1 96 ? -2.403 -12.968 -13.703 1.00 75.00 96 ASN A CA 1
ATOM 764 C C . ASN A 1 96 ? -2.985 -13.070 -15.115 1.00 75.00 96 ASN A C 1
ATOM 766 O O . ASN A 1 96 ? -3.767 -13.976 -15.399 1.00 75.00 96 ASN A O 1
ATOM 770 N N . TYR A 1 97 ? -2.560 -12.173 -15.998 1.00 73.62 97 TYR A N 1
ATOM 771 C CA . TYR A 1 97 ? -3.002 -12.100 -17.389 1.00 73.62 97 TYR A CA 1
ATOM 772 C C . TYR A 1 97 ? -1.888 -12.443 -18.395 1.00 73.62 97 TYR A C 1
ATOM 774 O O . TYR A 1 97 ? -2.006 -12.138 -19.578 1.00 73.62 97 TYR A O 1
ATOM 782 N N . GLY A 1 98 ? -0.793 -13.062 -17.945 1.00 70.38 98 GLY A N 1
ATOM 783 C CA . GLY A 1 98 ? 0.403 -13.365 -18.738 1.00 70.38 98 GLY A CA 1
ATOM 784 C C . GLY A 1 98 ? 1.305 -12.143 -18.914 1.00 70.38 98 GLY A C 1
ATOM 785 O O . GLY A 1 98 ? 2.444 -12.147 -18.462 1.00 70.38 98 GLY A O 1
ATOM 786 N N . GLU A 1 99 ? 0.766 -11.071 -19.496 1.00 67.12 99 GLU A N 1
ATOM 787 C CA . GLU A 1 99 ? 1.488 -9.816 -19.777 1.00 67.12 99 GLU A CA 1
ATOM 788 C C . GLU A 1 99 ? 1.527 -8.855 -18.572 1.00 67.12 99 GLU A C 1
ATOM 790 O O . GLU A 1 99 ? 2.202 -7.823 -18.586 1.00 67.12 99 GLU A O 1
ATOM 795 N N . GLY A 1 100 ? 0.804 -9.185 -17.501 1.00 70.12 100 GLY A N 1
ATOM 796 C CA . GLY A 1 100 ? 0.698 -8.362 -16.307 1.00 70.12 100 GLY A CA 1
ATOM 797 C C . GLY A 1 100 ? -0.085 -9.021 -15.177 1.00 70.12 100 GLY A C 1
ATOM 798 O O . GLY A 1 100 ? -0.710 -10.070 -15.342 1.00 70.12 100 GLY A O 1
ATOM 799 N N . ILE A 1 101 ? -0.048 -8.374 -14.020 1.00 73.00 101 ILE A N 1
ATOM 800 C CA . ILE A 1 101 ? -0.736 -8.749 -12.789 1.00 73.00 101 ILE A CA 1
ATOM 801 C C . ILE A 1 101 ? -1.731 -7.646 -12.438 1.00 73.00 101 ILE A C 1
ATOM 803 O O . ILE A 1 101 ? -1.382 -6.469 -12.451 1.00 73.00 101 ILE A O 1
ATOM 807 N N . VAL A 1 102 ? -2.954 -8.019 -12.073 1.00 79.62 102 VAL A N 1
ATOM 808 C CA . VAL A 1 102 ? -3.918 -7.132 -11.420 1.00 79.62 102 VAL A CA 1
ATOM 809 C C . VAL A 1 102 ? -4.018 -7.523 -9.951 1.00 79.62 102 VAL A C 1
ATOM 811 O O . VAL A 1 102 ? -4.347 -8.662 -9.635 1.00 79.62 102 VAL A O 1
ATOM 814 N N . MET A 1 103 ? -3.776 -6.566 -9.062 1.00 79.25 103 MET A N 1
ATOM 815 C CA . MET A 1 103 ? -4.062 -6.658 -7.632 1.00 79.25 103 MET A CA 1
ATOM 816 C C . MET A 1 103 ? -5.285 -5.794 -7.333 1.00 79.25 103 MET A C 1
ATOM 818 O O . MET A 1 103 ? -5.261 -4.588 -7.582 1.00 79.25 103 MET A O 1
ATOM 822 N N . ARG A 1 104 ? -6.358 -6.399 -6.824 1.00 84.12 104 ARG A N 1
ATOM 823 C CA . ARG A 1 104 ? -7.608 -5.716 -6.477 1.00 84.12 104 ARG A CA 1
ATOM 824 C C . ARG A 1 104 ? -7.786 -5.667 -4.973 1.00 84.12 104 ARG A C 1
ATOM 826 O O . ARG A 1 104 ? -8.015 -6.692 -4.338 1.00 84.12 104 ARG A O 1
ATOM 833 N N . PHE A 1 105 ? -7.741 -4.467 -4.418 1.00 81.62 105 PHE A N 1
ATOM 834 C CA . PHE A 1 105 ? -8.105 -4.195 -3.036 1.00 81.62 105 PHE A CA 1
ATOM 835 C C . PHE A 1 105 ? -9.560 -3.717 -3.026 1.00 81.62 105 PHE A C 1
ATOM 837 O O . PHE A 1 105 ? -9.835 -2.519 -3.115 1.00 81.62 105 PHE A O 1
ATOM 844 N N . GLU A 1 106 ? -10.509 -4.653 -2.962 1.00 80.44 106 GLU A N 1
ATOM 845 C CA . GLU A 1 106 ? -11.948 -4.353 -3.070 1.00 80.44 106 GLU A CA 1
ATOM 846 C C . GLU A 1 1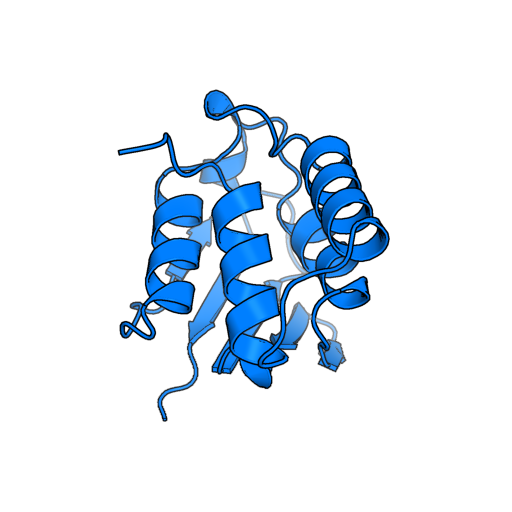06 ? -12.417 -3.381 -1.987 1.00 80.44 106 GLU A C 1
ATOM 848 O O . GLU A 1 106 ? -13.130 -2.419 -2.269 1.00 80.44 106 GLU A O 1
ATOM 853 N N . ALA A 1 107 ? -11.931 -3.570 -0.759 1.00 77.88 107 ALA A N 1
ATOM 854 C CA . ALA A 1 107 ? -12.226 -2.696 0.372 1.00 77.88 107 ALA A CA 1
ATOM 855 C C . ALA A 1 107 ? -11.755 -1.244 0.139 1.00 77.88 107 ALA A C 1
ATOM 857 O O . ALA A 1 107 ? -12.330 -0.301 0.683 1.00 77.88 107 ALA A O 1
ATOM 858 N N . LEU A 1 108 ? -10.733 -1.063 -0.703 1.00 74.00 108 LEU A N 1
ATOM 859 C CA . LEU A 1 108 ? -10.181 0.233 -1.101 1.00 74.00 108 LEU A CA 1
ATOM 860 C C . LEU A 1 108 ? -10.756 0.755 -2.419 1.00 74.00 108 LEU A C 1
ATOM 862 O O . LEU A 1 108 ? -10.414 1.866 -2.825 1.00 74.00 108 LEU A O 1
ATOM 866 N N . ASN A 1 109 ? -11.607 -0.028 -3.087 1.00 75.31 109 ASN A N 1
ATOM 867 C CA . ASN A 1 109 ? -12.079 0.239 -4.440 1.00 75.31 109 ASN A CA 1
ATOM 868 C C . ASN A 1 109 ? -10.906 0.511 -5.404 1.00 75.31 109 ASN A C 1
ATOM 870 O O . ASN A 1 109 ? -10.932 1.457 -6.194 1.00 75.31 109 ASN A O 1
ATOM 874 N N . LEU A 1 110 ? -9.836 -0.276 -5.277 1.00 74.81 110 LEU A N 1
ATOM 875 C CA . LEU A 1 110 ? -8.538 -0.015 -5.888 1.00 74.81 110 LEU A CA 1
ATOM 876 C C . LEU A 1 110 ? -8.065 -1.205 -6.724 1.00 74.81 110 LEU A C 1
ATOM 878 O O . LEU A 1 110 ? -7.845 -2.287 -6.188 1.00 74.81 110 LEU A O 1
ATOM 882 N N . ASP A 1 111 ? -7.778 -0.947 -7.997 1.00 76.44 111 ASP A N 1
ATOM 883 C CA . ASP A 1 111 ? -7.059 -1.863 -8.877 1.00 76.44 111 ASP A CA 1
ATOM 884 C C . ASP A 1 111 ? -5.641 -1.343 -9.133 1.00 76.44 111 ASP A C 1
ATOM 886 O O . ASP A 1 111 ? -5.437 -0.216 -9.602 1.00 76.44 111 ASP A O 1
ATOM 890 N N . VAL A 1 112 ? -4.648 -2.191 -8.891 1.00 75.06 112 VAL A N 1
ATOM 891 C CA . VAL A 1 112 ? -3.257 -1.978 -9.285 1.00 75.06 112 VAL A CA 1
ATOM 892 C C . VAL A 1 112 ? -2.924 -2.953 -10.403 1.00 75.06 112 VAL A C 1
ATOM 894 O O . VAL A 1 112 ? -2.918 -4.160 -10.200 1.00 75.06 112 VAL A O 1
ATOM 897 N N . PHE A 1 113 ? -2.616 -2.434 -11.585 1.00 75.44 113 PHE A N 1
ATOM 898 C CA . PHE A 1 113 ? -2.099 -3.219 -12.700 1.00 75.44 113 PHE A CA 1
ATOM 899 C C . PHE A 1 113 ? -0.579 -3.058 -12.788 1.00 75.44 113 PHE A C 1
ATOM 901 O O . PHE A 1 113 ? -0.082 -1.935 -12.911 1.00 75.44 113 PHE A O 1
ATOM 908 N N . ILE A 1 114 ? 0.139 -4.175 -12.755 1.00 69.88 114 ILE A N 1
ATOM 909 C CA . ILE A 1 114 ? 1.586 -4.298 -12.930 1.00 69.88 114 ILE A CA 1
ATOM 910 C C . ILE A 1 114 ? 1.839 -4.958 -14.285 1.00 69.88 114 ILE A C 1
ATOM 912 O O . ILE A 1 114 ? 1.413 -6.087 -14.499 1.00 69.88 114 ILE A O 1
ATOM 916 N N . CYS A 1 115 ? 2.538 -4.294 -15.202 1.00 68.50 115 CYS A N 1
ATOM 917 C CA . CYS A 1 115 ? 2.986 -4.930 -16.443 1.00 68.50 115 CYS A CA 1
ATOM 918 C C . CYS A 1 115 ? 4.187 -5.847 -16.155 1.00 68.50 115 CYS A C 1
ATOM 920 O O . CYS A 1 115 ? 5.143 -5.408 -15.526 1.00 68.50 115 CYS A O 1
ATOM 922 N N . LEU A 1 116 ? 4.156 -7.102 -16.609 1.00 61.56 116 LEU A N 1
ATOM 923 C CA . LEU A 1 116 ? 5.281 -8.038 -16.467 1.00 61.56 116 LEU A CA 1
ATOM 924 C C . LEU A 1 116 ? 6.211 -8.021 -17.687 1.00 61.56 116 LEU A C 1
ATOM 926 O O . LEU A 1 116 ? 7.359 -8.455 -17.587 1.00 61.56 116 LEU A O 1
ATOM 930 N N . GLU A 1 117 ? 5.752 -7.492 -18.825 1.00 50.41 117 GLU A N 1
ATOM 931 C CA . GLU A 1 117 ? 6.566 -7.435 -20.035 1.00 50.41 117 GLU A CA 1
ATOM 932 C C . GLU A 1 117 ? 7.273 -6.096 -20.228 1.00 50.41 117 GLU A C 1
ATOM 934 O O . GLU A 1 117 ? 6.665 -5.027 -20.311 1.00 50.41 117 GLU A O 1
ATOM 939 N N . GLY A 1 118 ? 8.596 -6.203 -20.365 1.00 48.25 118 GLY A N 1
ATOM 940 C CA . GLY A 1 118 ? 9.482 -5.114 -20.718 1.00 48.25 118 GLY A CA 1
ATOM 941 C C . GLY A 1 118 ? 10.364 -4.674 -19.553 1.00 48.25 118 GLY A C 1
ATOM 942 O O . GLY A 1 118 ? 9.872 -4.349 -18.477 1.00 48.25 118 GLY A O 1
ATOM 943 N N . GLY A 1 119 ? 11.685 -4.660 -19.781 1.00 42.41 119 GLY A N 1
ATOM 944 C CA . GLY A 1 119 ? 12.674 -4.154 -18.822 1.00 42.41 119 GLY A CA 1
ATOM 945 C C . GLY A 1 119 ? 12.332 -2.745 -18.316 1.00 42.41 119 GLY A C 1
ATOM 946 O O . GLY A 1 119 ? 11.397 -2.137 -18.821 1.00 42.41 119 GLY A O 1
ATOM 947 N N . PRO A 1 120 ? 13.080 -2.175 -17.356 1.00 45.34 120 PRO A N 1
ATOM 948 C CA . PRO A 1 120 ? 12.673 -0.988 -16.603 1.00 45.34 120 PRO A CA 1
ATOM 949 C C . PRO A 1 120 ? 11.968 0.069 -17.468 1.00 45.34 120 PRO A C 1
ATOM 951 O O . PRO A 1 120 ? 10.833 0.411 -17.188 1.00 45.34 120 PRO A O 1
ATOM 954 N N . SER A 1 121 ? 12.504 0.456 -18.624 1.00 48.00 121 SER A N 1
ATOM 955 C CA . SER A 1 121 ? 11.900 1.403 -19.582 1.00 48.00 121 SER A CA 1
ATOM 956 C C . SER A 1 121 ? 10.488 1.118 -20.144 1.00 48.00 121 SER A C 1
ATOM 958 O O . SER A 1 121 ? 9.925 2.023 -20.759 1.00 48.00 121 SER A O 1
ATOM 960 N N . THR A 1 122 ? 9.932 -0.079 -19.987 1.00 47.81 122 THR A N 1
ATOM 961 C CA . THR A 1 122 ? 8.648 -0.526 -20.561 1.00 47.81 122 THR A CA 1
ATOM 962 C C . THR A 1 122 ? 7.697 -1.130 -19.526 1.00 47.81 122 THR A C 1
ATOM 964 O O . THR A 1 122 ? 6.564 -1.455 -19.864 1.00 47.81 122 THR A O 1
ATOM 967 N N . CYS A 1 123 ? 8.112 -1.199 -18.260 1.00 46.97 123 CYS A N 1
ATOM 968 C CA . CYS A 1 123 ? 7.252 -1.610 -17.162 1.00 46.97 123 CYS A CA 1
ATOM 969 C C . CYS A 1 123 ? 6.387 -0.420 -16.708 1.00 46.97 123 CYS A C 1
ATOM 971 O O . CYS A 1 123 ? 6.889 0.571 -16.162 1.00 46.97 123 CYS A O 1
ATOM 973 N N . PHE A 1 124 ? 5.087 -0.495 -17.002 1.00 54.19 124 PHE A N 1
ATOM 974 C CA . PHE A 1 124 ? 4.093 0.493 -16.593 1.00 54.19 124 PHE A CA 1
ATOM 975 C C . PHE A 1 124 ? 3.272 -0.056 -15.439 1.00 54.19 124 PHE A C 1
ATOM 977 O O . PHE A 1 124 ? 2.746 -1.168 -15.511 1.00 54.19 124 PHE A O 1
ATOM 984 N N . TYR A 1 125 ? 3.085 0.776 -14.424 1.00 58.19 125 TYR A N 1
ATOM 985 C CA . TYR A 1 125 ? 2.122 0.509 -13.373 1.00 58.19 125 TYR A CA 1
ATOM 986 C C . TYR A 1 125 ? 0.949 1.446 -13.568 1.00 58.19 125 TYR A C 1
ATOM 988 O O . TYR A 1 125 ? 1.110 2.660 -13.752 1.00 58.19 125 TYR A O 1
ATOM 996 N N . ARG A 1 126 ? -0.245 0.870 -13.562 1.00 55.88 126 ARG A N 1
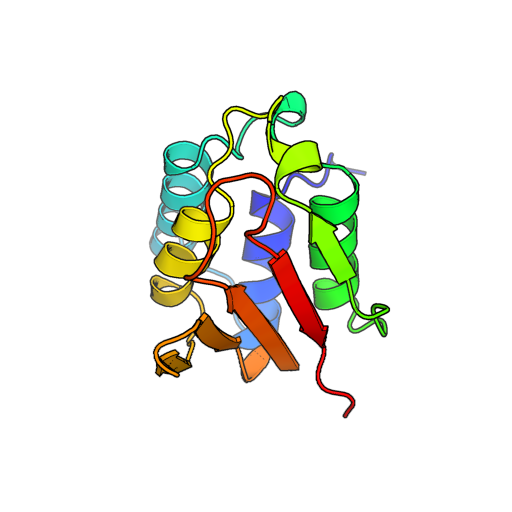ATOM 997 C CA . ARG A 1 126 ? -1.484 1.623 -13.658 1.00 55.88 126 ARG A CA 1
ATOM 998 C C . ARG A 1 126 ? -2.266 1.390 -12.391 1.00 55.88 126 ARG A C 1
ATOM 1000 O O . ARG A 1 126 ? -2.822 0.317 -12.188 1.00 55.88 126 ARG A O 1
ATOM 1007 N N . ILE A 1 127 ? -2.356 2.437 -11.590 1.00 55.41 127 ILE A N 1
ATOM 1008 C CA . ILE A 1 127 ? -3.200 2.435 -10.414 1.00 55.41 127 ILE A CA 1
ATOM 1009 C C . ILE A 1 127 ? -4.514 3.123 -10.773 1.00 55.41 127 ILE A C 1
ATOM 1011 O O . ILE A 1 127 ? -4.536 4.256 -11.271 1.00 55.41 127 ILE A O 1
ATOM 1015 N N . LYS A 1 128 ? -5.622 2.410 -10.595 1.00 54.31 128 LYS A N 1
ATOM 1016 C CA . LYS A 1 128 ? -6.964 2.882 -10.915 1.00 54.31 128 LYS A CA 1
ATOM 1017 C C . LYS A 1 128 ? -7.860 2.668 -9.701 1.00 54.31 128 LYS A C 1
ATOM 1019 O O . LYS A 1 128 ? -8.146 1.532 -9.348 1.00 54.31 128 LYS A O 1
ATOM 1024 N N . LEU A 1 129 ? -8.380 3.755 -9.135 1.00 52.91 129 LEU A N 1
ATOM 1025 C CA . LEU A 1 129 ? -9.578 3.645 -8.313 1.00 52.91 129 LEU A CA 1
ATOM 1026 C C . LEU A 1 129 ? -10.756 3.288 -9.213 1.00 52.91 129 LEU A C 1
ATOM 1028 O O . LEU A 1 129 ? -10.997 3.917 -10.251 1.00 52.91 129 LEU A O 1
ATOM 1032 N N . LEU A 1 130 ? -11.452 2.226 -8.848 1.00 49.50 130 LEU A N 1
ATOM 1033 C CA . LEU A 1 130 ? -12.737 1.895 -9.421 1.00 49.50 130 LEU A CA 1
ATOM 1034 C C . LEU A 1 130 ? -13.703 3.005 -8.975 1.00 49.50 130 LEU A C 1
ATOM 1036 O O . LEU A 1 130 ? -13.668 3.457 -7.836 1.00 49.50 130 LEU A O 1
ATOM 1040 N N . ASN A 1 131 ? -14.496 3.550 -9.895 1.00 45.34 131 ASN A N 1
ATOM 1041 C CA . ASN A 1 131 ? -15.525 4.508 -9.499 1.00 45.34 131 ASN A CA 1
ATOM 1042 C C . ASN A 1 131 ? -16.653 3.716 -8.835 1.00 45.34 131 ASN A C 1
ATOM 1044 O O . ASN A 1 131 ? -17.087 2.708 -9.393 1.00 45.34 131 ASN A O 1
ATOM 1048 N N . SER A 1 132 ? -17.085 4.173 -7.659 1.00 44.03 132 SER A N 1
ATOM 1049 C CA . SER A 1 132 ? -18.374 3.819 -7.054 1.00 44.03 132 SER A CA 1
ATOM 1050 C C . SER A 1 132 ? -19.534 4.280 -7.927 1.00 44.03 132 SER A C 1
ATOM 1052 O O . SER A 1 132 ? -19.450 5.447 -8.384 1.00 44.03 132 SER A O 1
#

Foldseek 3Di:
DDPDAPLNLLQLLLCVLVVHHDDPVLSVLSVCLCVVQVRRDPVQQDPVNVVVSVCLSVVHADDWDKDQLVVNPPHSGDVPSSVVSCCVRQPWDWDDPPQWIWIDRVSSQKIWIWGPDDPRRPIIIIIHRHDD

Sequence (132 aa):
MGNLNLASIVIELYQKLKGEEAGIDIKESIYEIIEGNALDLPINVPPWFMDFWKNILNKNTTNKINFLSKELVNTNADIINFLAELASVIDMNYENYGEGIVMRFEALNLDVFICLEGGPSTCFYRIKLLNS

Secondary structure (DSSP, 8-state):
-----HHHHHHHHHHHHHTSPPPHHHHHHHHHHHHHTT-SSGGGS-HHHHHHHHHHHTT--PPPEEEEGGGTTT----HHHHHHHHTTTS--EEEE-SSEEEEEEGGGTEEEEEE-SSSGGG-EEEEEEPP-

Radius of gyration: 14.43 Å; chains: 1; bounding box: 35×32×39 Å

Organism: NCBI:txid2771359

pLDDT: mean 75.3, std 15.88, range [38.59, 95.5]